Protein AF-A0A4Q3S2U3-F1 (afdb_monomer_lite)

Secondary structure (DSSP, 8-state):
-PPPHHHHHHHHHHHHHHHHHHH--PPPPPPHHHHHHHHHHHHHHHHHHHHHHHHTT-HHHHHHHHHHHHHHHHHHHHHHHSTT-PPPP-

Foldseek 3Di:
DDDDVVNVVVVVVVVVVVVVVVPDDDDPDQALQNLLVVLVVLLVVLQVVLVVCVVVVNNVSSVVSPVCSVVSVVSSVVSCVDPRVDDDDD

Structure (mmCIF, N/CA/C/O backbone):
data_AF-A0A4Q3S2U3-F1
#
_entry.id   AF-A0A4Q3S2U3-F1
#
loop_
_atom_site.group_PDB
_atom_site.id
_atom_site.type_symbol
_atom_site.label_atom_id
_atom_site.label_alt_id
_atom_site.label_comp_id
_atom_site.label_asym_id
_atom_site.label_entity_id
_atom_site.label_seq_id
_atom_site.pdbx_PDB_ins_code
_atom_site.Cartn_x
_atom_site.Cartn_y
_atom_site.Cartn_z
_atom_site.occupancy
_atom_site.B_iso_or_equiv
_atom_site.auth_seq_id
_atom_site.auth_comp_id
_atom_site.auth_asym_id
_atom_site.auth_atom_id
_atom_site.pdbx_PDB_model_num
ATOM 1 N N . MET A 1 1 ? -0.093 1.928 65.654 1.00 49.56 1 MET A N 1
ATOM 2 C CA . MET A 1 1 ? -1.145 1.475 64.722 1.00 49.56 1 MET A CA 1
ATOM 3 C C . MET A 1 1 ? -0.490 0.457 63.799 1.00 49.56 1 MET A C 1
ATOM 5 O O . MET A 1 1 ? 0.217 0.850 62.885 1.00 49.56 1 MET A O 1
ATOM 9 N N . PHE A 1 2 ? -0.558 -0.831 64.145 1.00 50.50 2 PHE A N 1
ATOM 10 C CA . PHE A 1 2 ? 0.088 -1.886 63.360 1.00 50.50 2 PHE A CA 1
ATOM 11 C C . PHE A 1 2 ? -0.774 -2.143 62.125 1.00 50.50 2 PHE A C 1
ATOM 13 O O . PHE A 1 2 ? -1.940 -2.504 62.257 1.00 50.50 2 PHE A O 1
ATOM 20 N N . HIS A 1 3 ? -0.236 -1.887 60.934 1.00 60.28 3 HIS A N 1
ATOM 21 C CA . HIS A 1 3 ? -0.896 -2.297 59.701 1.00 60.28 3 HIS A CA 1
ATOM 22 C C . HIS A 1 3 ? -0.914 -3.828 59.671 1.00 60.28 3 HIS A C 1
ATOM 24 O O . HIS A 1 3 ? 0.144 -4.451 59.740 1.00 60.28 3 HIS A O 1
ATOM 30 N N . ASP A 1 4 ? -2.109 -4.421 59.617 1.00 84.38 4 ASP A N 1
ATOM 31 C CA . ASP A 1 4 ? -2.283 -5.861 59.420 1.00 84.38 4 ASP A CA 1
ATOM 32 C C . ASP A 1 4 ? -1.515 -6.265 58.153 1.00 84.38 4 ASP A C 1
ATOM 34 O O . ASP A 1 4 ? -1.672 -5.635 57.100 1.00 84.38 4 ASP A O 1
ATOM 38 N N . THR A 1 5 ? -0.642 -7.266 58.271 1.00 77.25 5 THR A N 1
ATOM 39 C CA . THR A 1 5 ? 0.289 -7.712 57.223 1.00 77.25 5 THR A CA 1
ATOM 40 C C . THR A 1 5 ? -0.440 -8.050 55.928 1.00 77.25 5 THR A C 1
ATOM 42 O O . THR A 1 5 ? 0.051 -7.730 54.846 1.00 77.25 5 THR A O 1
ATOM 45 N N . ARG A 1 6 ? -1.674 -8.556 56.031 1.00 78.31 6 ARG A N 1
ATOM 46 C CA . ARG A 1 6 ? -2.567 -8.806 54.889 1.00 78.31 6 ARG A CA 1
ATOM 47 C C . ARG A 1 6 ? -2.899 -7.546 54.090 1.00 78.31 6 ARG A C 1
ATOM 49 O O . ARG A 1 6 ? -3.021 -7.587 52.867 1.00 78.31 6 ARG A O 1
ATOM 56 N N . THR A 1 7 ? -3.024 -6.410 54.767 1.00 81.44 7 THR A N 1
ATOM 57 C CA . THR A 1 7 ? -3.316 -5.109 54.146 1.00 81.44 7 THR A CA 1
ATOM 58 C C . THR A 1 7 ? -2.117 -4.605 53.348 1.00 81.44 7 THR A C 1
ATOM 60 O O . THR A 1 7 ? -2.271 -4.051 52.259 1.00 81.44 7 THR A O 1
ATOM 63 N N . LEU A 1 8 ? -0.916 -4.833 53.884 1.00 80.81 8 LEU A N 1
ATOM 64 C CA . LEU A 1 8 ? 0.355 -4.509 53.242 1.00 80.81 8 LEU A CA 1
ATOM 65 C C . LEU A 1 8 ? 0.582 -5.377 52.000 1.00 80.81 8 LEU A C 1
ATOM 67 O O . LEU A 1 8 ? 0.876 -4.844 50.932 1.00 80.81 8 LEU A O 1
ATOM 71 N N . GLU A 1 9 ? 0.356 -6.687 52.097 1.00 82.44 9 GLU A N 1
ATOM 72 C CA . GLU A 1 9 ? 0.448 -7.608 50.958 1.00 82.44 9 GLU A CA 1
ATOM 73 C C . GLU A 1 9 ? -0.537 -7.247 49.840 1.00 82.44 9 GLU A C 1
ATOM 75 O O . GLU A 1 9 ? -0.151 -7.170 48.671 1.00 82.44 9 GLU A O 1
ATOM 80 N N . ALA A 1 10 ? -1.793 -6.945 50.181 1.00 84.00 10 ALA A N 1
ATOM 81 C CA . ALA A 1 10 ? -2.790 -6.519 49.202 1.00 84.00 10 ALA A CA 1
ATOM 82 C C . ALA A 1 10 ? -2.394 -5.209 48.497 1.00 84.00 10 ALA A C 1
ATOM 84 O O . ALA A 1 10 ? -2.603 -5.063 47.290 1.00 84.00 10 ALA A O 1
ATOM 85 N N . ALA A 1 11 ? -1.804 -4.256 49.223 1.00 84.50 11 ALA A N 1
ATOM 86 C CA . ALA A 1 11 ? -1.329 -3.000 48.649 1.00 84.50 11 ALA A CA 1
ATOM 87 C C . ALA A 1 11 ? -0.139 -3.212 47.699 1.00 84.50 11 ALA A C 1
ATOM 89 O O . ALA A 1 11 ? -0.111 -2.626 46.613 1.00 84.50 11 ALA A O 1
ATOM 90 N N . VAL A 1 12 ? 0.806 -4.084 48.065 1.00 85.12 12 VAL A N 1
ATOM 91 C CA . VAL A 1 12 ? 1.957 -4.443 47.221 1.00 85.12 12 VAL A CA 1
ATOM 92 C C . VAL A 1 12 ? 1.495 -5.111 45.927 1.00 85.12 12 VAL A C 1
ATOM 94 O O . VAL A 1 12 ? 1.923 -4.697 44.847 1.00 85.12 12 VAL A O 1
ATOM 97 N N . TRP A 1 13 ? 0.573 -6.073 46.007 1.00 80.06 13 TRP A N 1
ATOM 98 C CA . TRP A 1 13 ? 0.024 -6.734 44.821 1.00 80.06 13 TRP A CA 1
ATOM 99 C C . TRP A 1 13 ? -0.703 -5.761 43.888 1.00 80.06 13 TRP A C 1
ATOM 101 O O . TRP A 1 13 ? -0.441 -5.755 42.686 1.00 80.06 13 TRP A O 1
ATOM 111 N N . ARG A 1 14 ? -1.523 -4.849 44.428 1.00 81.69 14 ARG A N 1
ATOM 112 C CA . ARG A 1 14 ? -2.181 -3.798 43.629 1.00 81.69 14 ARG A CA 1
ATOM 113 C C . ARG A 1 14 ? -1.183 -2.861 42.954 1.00 81.69 14 ARG A C 1
ATOM 115 O O . ARG A 1 14 ? -1.378 -2.484 41.800 1.00 81.69 14 ARG A O 1
ATOM 122 N N . ALA A 1 15 ? -0.117 -2.478 43.654 1.00 79.94 15 ALA A N 1
ATOM 123 C CA . ALA A 1 15 ? 0.932 -1.633 43.091 1.00 79.94 15 ALA A CA 1
ATOM 124 C C . ALA A 1 15 ? 1.691 -2.350 41.961 1.00 79.94 15 ALA A C 1
ATOM 126 O O . ALA A 1 15 ? 2.021 -1.735 40.942 1.00 79.94 15 ALA A O 1
ATOM 127 N N . PHE A 1 16 ? 1.927 -3.654 42.116 1.00 77.75 16 PHE A N 1
ATOM 128 C CA . PHE A 1 16 ? 2.560 -4.487 41.100 1.00 77.75 16 PHE A CA 1
ATOM 129 C C . PHE A 1 16 ? 1.683 -4.623 39.845 1.00 77.75 16 PHE A C 1
ATOM 131 O O . PHE A 1 16 ? 2.160 -4.372 38.734 1.00 77.75 16 PHE A O 1
ATOM 138 N N . ASP A 1 17 ? 0.389 -4.906 40.009 1.00 80.12 17 ASP A N 1
ATOM 139 C CA . ASP A 1 17 ? -0.571 -4.970 38.900 1.00 80.12 17 ASP A CA 1
ATOM 140 C C . ASP A 1 17 ? -0.734 -3.622 38.193 1.00 80.12 17 ASP A C 1
ATOM 142 O O . ASP A 1 17 ? -0.698 -3.556 36.963 1.00 80.12 17 ASP A O 1
ATOM 146 N N . ALA A 1 18 ? -0.812 -2.517 38.939 1.00 74.94 18 ALA A N 1
ATOM 147 C CA . ALA A 1 18 ? -0.872 -1.176 38.361 1.00 74.94 18 ALA A CA 1
ATOM 148 C C . ALA A 1 18 ? 0.377 -0.855 37.523 1.00 74.94 18 ALA A C 1
ATOM 150 O O . ALA A 1 18 ? 0.274 -0.255 36.451 1.00 74.94 18 ALA A O 1
ATOM 151 N N . LYS A 1 19 ? 1.565 -1.284 37.967 1.00 70.12 19 LYS A N 1
ATOM 152 C CA . LYS A 1 19 ? 2.812 -1.143 37.199 1.00 70.12 19 LYS A CA 1
ATOM 153 C C . LYS A 1 19 ? 2.784 -1.986 35.920 1.00 70.12 19 LYS A C 1
ATOM 155 O O . LYS A 1 19 ? 3.266 -1.529 34.883 1.00 70.12 19 LYS A O 1
ATOM 160 N N . ARG A 1 20 ? 2.194 -3.183 35.977 1.00 72.44 20 ARG A N 1
ATOM 161 C CA . ARG A 1 20 ? 2.024 -4.078 34.823 1.00 72.44 20 ARG A CA 1
ATOM 162 C C . ARG A 1 20 ? 1.058 -3.492 33.791 1.00 72.44 20 ARG A C 1
ATOM 164 O O . ARG A 1 20 ? 1.396 -3.445 32.612 1.00 72.44 20 ARG A O 1
ATOM 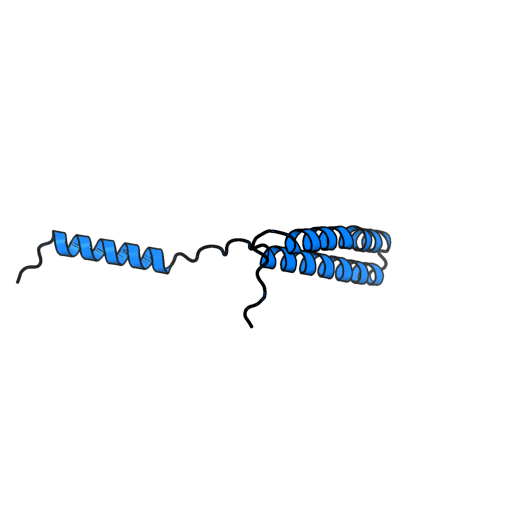171 N N . LEU A 1 21 ? -0.082 -2.966 34.237 1.00 68.31 21 LEU A N 1
ATOM 172 C CA . LEU A 1 21 ? -1.082 -2.309 33.388 1.00 68.31 21 LEU A CA 1
ATOM 173 C C . LEU A 1 21 ? -0.555 -1.010 32.765 1.00 68.31 21 LEU A C 1
ATOM 175 O O . LEU A 1 21 ? -0.799 -0.760 31.593 1.00 68.31 21 LEU A O 1
ATOM 179 N N . ARG A 1 22 ? 0.246 -0.220 33.493 1.00 68.69 22 ARG A N 1
ATOM 180 C CA . ARG A 1 22 ? 0.912 0.977 32.936 1.00 68.69 22 ARG A CA 1
ATOM 181 C C . ARG A 1 22 ? 1.904 0.657 31.818 1.00 68.69 22 ARG A C 1
ATOM 183 O O . ARG A 1 22 ? 2.165 1.510 30.977 1.00 68.69 22 ARG A O 1
ATOM 190 N N . ARG A 1 23 ? 2.485 -0.546 31.823 1.00 71.38 23 ARG A N 1
ATOM 191 C CA . ARG A 1 23 ? 3.413 -1.006 30.780 1.00 71.38 23 ARG A CA 1
ATOM 192 C C . ARG A 1 23 ? 2.688 -1.656 29.601 1.00 71.38 23 ARG A C 1
ATOM 194 O O . ARG A 1 23 ? 3.293 -1.836 28.548 1.00 71.38 23 ARG A O 1
ATOM 201 N N . PHE A 1 24 ? 1.412 -1.998 29.766 1.00 72.00 24 PHE A N 1
ATOM 202 C CA . PHE A 1 24 ? 0.598 -2.536 28.692 1.00 72.00 24 PHE A CA 1
ATOM 203 C C . PHE A 1 24 ? 0.240 -1.414 27.718 1.00 72.00 24 PHE A C 1
ATOM 205 O O . PHE A 1 24 ? -0.606 -0.566 27.994 1.00 72.00 24 PHE A O 1
ATOM 212 N N . ARG A 1 25 ? 0.908 -1.411 26.566 1.00 65.31 25 ARG A N 1
ATOM 213 C CA . ARG A 1 25 ? 0.498 -0.619 25.413 1.00 65.31 25 ARG A CA 1
ATOM 214 C C . ARG A 1 25 ? -0.298 -1.564 24.513 1.00 65.31 25 ARG A C 1
ATOM 216 O O . ARG A 1 25 ? 0.326 -2.447 23.927 1.00 65.31 25 ARG A O 1
ATOM 223 N N . PRO A 1 26 ? -1.638 -1.470 24.455 1.00 68.75 26 PRO A N 1
ATOM 224 C CA . PRO A 1 26 ? -2.385 -2.291 23.517 1.00 68.75 26 PRO A CA 1
ATOM 225 C C . PRO A 1 26 ? -1.899 -1.967 22.105 1.00 68.75 26 PRO A C 1
ATOM 227 O O . PRO A 1 26 ? -1.734 -0.792 21.764 1.00 68.75 26 PRO A O 1
ATOM 230 N N . GLU A 1 27 ? -1.655 -3.002 21.303 1.00 71.06 27 GLU A N 1
ATOM 231 C CA . GLU A 1 27 ? -1.473 -2.814 19.866 1.00 71.06 27 GLU A CA 1
ATOM 232 C C . GLU A 1 27 ? -2.717 -2.091 19.332 1.00 71.06 27 GLU A C 1
ATOM 234 O O . GLU A 1 27 ? -3.841 -2.495 19.660 1.00 71.06 27 GLU A O 1
ATOM 239 N N . PRO A 1 28 ? -2.555 -0.986 18.585 1.00 69.44 28 PRO A N 1
ATOM 240 C CA . PRO A 1 28 ? -3.693 -0.260 18.058 1.00 69.44 28 PRO A CA 1
ATOM 241 C C . PRO A 1 28 ? -4.507 -1.204 17.176 1.00 69.44 28 PRO A C 1
ATOM 243 O O . PRO A 1 28 ? -3.992 -1.788 16.222 1.00 69.44 28 PRO A O 1
ATOM 246 N N . LEU A 1 29 ? -5.789 -1.358 17.509 1.00 77.75 29 LEU A N 1
ATOM 247 C CA . LEU A 1 29 ? -6.690 -2.179 16.715 1.00 77.75 29 LEU A CA 1
ATOM 248 C C . LEU A 1 29 ? -6.789 -1.587 15.299 1.00 77.75 29 LEU A C 1
ATOM 250 O O . LEU A 1 29 ? -6.956 -0.368 15.160 1.00 77.75 29 LEU A O 1
ATOM 254 N N . PRO A 1 30 ? -6.692 -2.415 14.246 1.00 82.62 30 PRO A N 1
ATOM 255 C CA . PRO A 1 30 ? -6.845 -1.940 12.881 1.00 82.62 30 PRO A CA 1
ATOM 256 C C . PRO A 1 30 ? -8.252 -1.364 12.703 1.00 82.62 30 PRO A C 1
ATOM 258 O O . PRO A 1 30 ? -9.257 -2.023 12.962 1.00 82.62 30 PRO A O 1
ATOM 261 N N . THR A 1 31 ? -8.320 -0.104 12.278 1.00 90.06 31 THR A N 1
ATOM 262 C CA . THR A 1 31 ? -9.578 0.581 11.956 1.00 90.06 31 THR A CA 1
ATOM 263 C C . THR A 1 31 ? -9.778 0.597 10.446 1.00 90.06 31 THR A C 1
ATOM 265 O O . THR A 1 31 ? -8.800 0.629 9.699 1.00 90.06 31 THR A O 1
ATOM 268 N N . ALA A 1 32 ? -11.028 0.666 9.975 1.00 92.00 32 ALA A N 1
ATOM 269 C CA . ALA A 1 32 ? -11.326 0.795 8.543 1.00 92.00 32 ALA A CA 1
ATOM 270 C C . ALA A 1 32 ? -10.568 1.973 7.897 1.00 92.00 32 ALA A C 1
ATOM 272 O O . ALA A 1 32 ? -10.021 1.860 6.801 1.00 92.00 32 ALA A O 1
ATOM 273 N N . ARG A 1 33 ? -10.456 3.101 8.612 1.00 90.88 33 ARG A N 1
ATOM 274 C CA . ARG A 1 33 ? -9.675 4.269 8.178 1.00 90.88 33 ARG A CA 1
ATOM 275 C C . ARG A 1 33 ? -8.169 3.997 8.145 1.00 90.88 33 ARG A C 1
ATOM 277 O O . ARG A 1 33 ? -7.506 4.413 7.196 1.00 90.88 33 ARG A O 1
ATOM 284 N N . GLY A 1 34 ? -7.637 3.307 9.153 1.00 91.44 34 GLY A N 1
ATOM 285 C CA . GLY A 1 34 ? -6.235 2.893 9.190 1.00 91.44 34 GLY A CA 1
ATOM 286 C C . GLY A 1 34 ? -5.882 1.966 8.028 1.00 91.44 34 GLY A C 1
ATOM 287 O O . GLY A 1 34 ? -4.897 2.200 7.332 1.00 91.44 34 GLY A O 1
ATOM 288 N N . GLU A 1 35 ? -6.731 0.978 7.750 1.00 93.69 35 GLU A N 1
ATOM 289 C CA . GLU A 1 35 ? -6.541 0.043 6.639 1.00 93.69 35 GLU A CA 1
ATOM 290 C C . GLU A 1 35 ? -6.690 0.719 5.272 1.00 93.69 35 GLU A C 1
ATOM 292 O O . GLU A 1 35 ? -5.871 0.497 4.379 1.00 93.69 35 GLU A O 1
ATOM 297 N N . HIS A 1 36 ? -7.654 1.627 5.112 1.00 94.94 36 HIS A N 1
ATOM 298 C CA . HIS A 1 36 ? -7.755 2.472 3.923 1.00 94.94 36 HIS A CA 1
ATOM 299 C C . HIS A 1 36 ? -6.457 3.252 3.664 1.00 94.94 36 HIS A C 1
ATOM 301 O O . HIS A 1 36 ? -5.901 3.188 2.565 1.00 94.94 36 HIS A O 1
ATOM 307 N N . ALA A 1 37 ? -5.942 3.954 4.680 1.00 94.19 37 ALA A N 1
ATOM 308 C CA . ALA A 1 37 ? -4.699 4.716 4.571 1.00 94.19 37 ALA A CA 1
ATOM 309 C C . ALA A 1 37 ? -3.497 3.805 4.268 1.00 94.19 37 ALA A C 1
ATOM 311 O O . ALA A 1 37 ? -2.682 4.123 3.399 1.00 94.19 37 ALA A O 1
ATOM 312 N N . ARG A 1 38 ? -3.421 2.635 4.915 1.00 95.00 38 ARG A N 1
ATOM 313 C CA . ARG A 1 38 ? -2.403 1.610 4.650 1.00 95.00 38 ARG A CA 1
ATOM 314 C C . ARG A 1 38 ? -2.438 1.149 3.191 1.00 95.00 38 ARG A C 1
ATOM 316 O O . ARG A 1 38 ? -1.390 1.061 2.554 1.00 95.00 38 ARG A O 1
ATOM 323 N N . MET A 1 39 ? -3.620 0.877 2.639 1.00 97.25 39 MET A N 1
ATOM 324 C CA . MET A 1 39 ? -3.765 0.457 1.243 1.00 97.25 39 MET A CA 1
ATOM 325 C C . MET A 1 39 ? -3.355 1.563 0.259 1.00 97.25 39 MET A C 1
ATOM 327 O O . MET A 1 39 ? -2.684 1.271 -0.733 1.00 97.25 39 MET A O 1
ATOM 331 N N . LEU A 1 40 ? -3.675 2.830 0.548 1.00 97.38 40 LEU A N 1
ATOM 332 C CA . LEU A 1 40 ? -3.192 3.967 -0.246 1.00 97.38 40 LEU A CA 1
ATOM 333 C C . LEU A 1 40 ? -1.663 4.090 -0.208 1.00 97.38 40 LEU A C 1
ATOM 335 O O . LEU A 1 40 ? -1.043 4.285 -1.254 1.00 97.38 40 LEU A O 1
ATOM 339 N N . ALA A 1 41 ? -1.046 3.913 0.963 1.00 97.81 41 ALA A N 1
ATOM 340 C CA . ALA A 1 41 ? 0.409 3.926 1.103 1.00 97.81 41 ALA A CA 1
ATOM 341 C C . ALA A 1 41 ? 1.072 2.801 0.290 1.00 97.81 41 ALA A C 1
ATOM 343 O O . ALA A 1 41 ? 2.048 3.042 -0.419 1.00 97.81 41 ALA A O 1
ATOM 344 N N . ILE A 1 42 ? 0.504 1.588 0.311 1.00 97.88 42 ILE A N 1
ATOM 345 C CA . ILE A 1 42 ? 0.972 0.468 -0.521 1.00 97.88 42 ILE A CA 1
ATOM 346 C C . ILE A 1 42 ? 0.848 0.804 -2.011 1.00 97.88 42 ILE A C 1
ATOM 348 O O . ILE A 1 42 ? 1.776 0.546 -2.778 1.00 97.88 42 ILE A O 1
ATOM 352 N N . ALA A 1 43 ? -0.277 1.382 -2.442 1.00 98.25 43 ALA A N 1
ATOM 353 C CA . ALA A 1 43 ? -0.47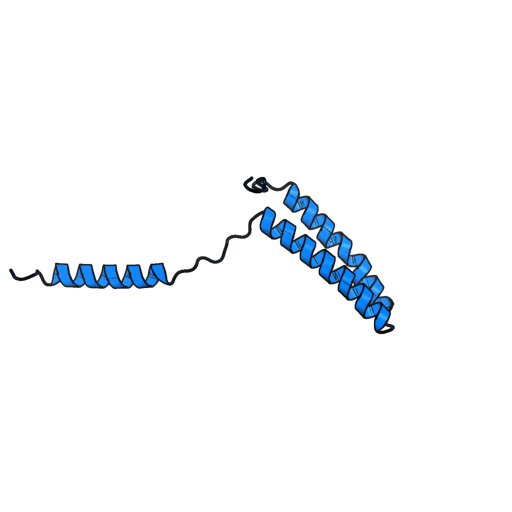0 1.777 -3.835 1.00 98.25 43 ALA A CA 1
ATOM 354 C C . ALA A 1 43 ? 0.570 2.819 -4.283 1.00 98.25 43 ALA A C 1
ATOM 356 O O . ALA A 1 43 ? 1.149 2.679 -5.361 1.00 98.25 43 ALA A O 1
ATOM 357 N N . ALA A 1 44 ? 0.842 3.825 -3.447 1.00 98.12 44 ALA A N 1
ATOM 358 C CA . ALA A 1 44 ? 1.864 4.835 -3.703 1.00 98.12 44 ALA A CA 1
ATOM 359 C C . ALA A 1 44 ? 3.270 4.218 -3.785 1.00 98.12 44 ALA A C 1
ATOM 361 O O . ALA A 1 44 ? 3.981 4.457 -4.760 1.00 98.12 44 ALA A O 1
ATOM 362 N N . ALA A 1 45 ? 3.634 3.356 -2.830 1.00 98.25 45 ALA A N 1
ATOM 363 C CA . ALA A 1 45 ? 4.923 2.667 -2.816 1.00 98.25 45 ALA A CA 1
ATOM 364 C C . ALA A 1 45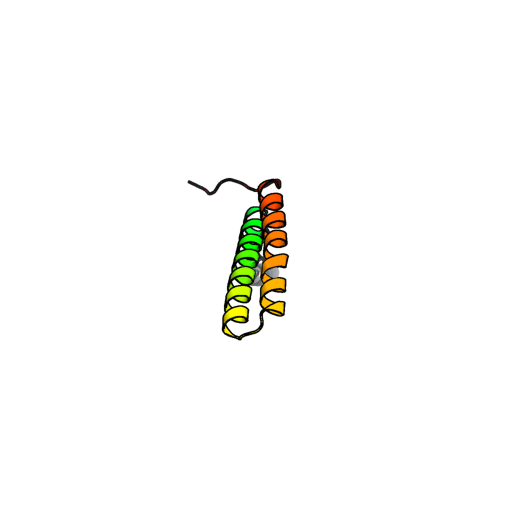 ? 5.136 1.810 -4.073 1.00 98.25 45 ALA A C 1
ATOM 366 O O . ALA A 1 45 ? 6.212 1.832 -4.662 1.00 98.25 45 ALA A O 1
ATOM 367 N N . ARG A 1 46 ? 4.100 1.102 -4.543 1.00 98.31 46 ARG A N 1
ATOM 368 C CA . ARG A 1 46 ? 4.165 0.322 -5.791 1.00 98.31 46 ARG A CA 1
ATOM 369 C C . ARG A 1 46 ? 4.393 1.206 -7.017 1.00 98.31 46 ARG A C 1
ATOM 371 O O . ARG A 1 46 ? 5.182 0.845 -7.884 1.00 98.31 46 ARG A O 1
ATOM 378 N N . ARG A 1 47 ? 3.738 2.370 -7.091 1.00 97.88 47 ARG A N 1
ATOM 379 C CA . ARG A 1 47 ? 3.947 3.328 -8.193 1.00 97.88 47 ARG A CA 1
ATOM 380 C C . ARG A 1 47 ? 5.355 3.911 -8.170 1.00 97.88 47 ARG A C 1
ATOM 382 O O . ARG A 1 47 ? 5.980 3.974 -9.222 1.00 97.88 47 ARG A O 1
ATOM 389 N N . LEU A 1 48 ? 5.855 4.285 -6.992 1.00 98.31 48 LEU A N 1
ATOM 390 C CA . LEU A 1 48 ? 7.231 4.752 -6.837 1.00 98.31 48 LEU A CA 1
ATOM 391 C C . LEU A 1 48 ? 8.219 3.661 -7.267 1.00 98.31 48 LEU A C 1
ATOM 393 O O . LEU A 1 48 ? 9.098 3.923 -8.080 1.00 98.31 48 LEU A O 1
ATOM 397 N N . ARG A 1 49 ? 8.000 2.418 -6.822 1.00 98.06 49 ARG A N 1
ATOM 398 C CA . ARG A 1 49 ? 8.831 1.275 -7.207 1.00 98.06 49 ARG A CA 1
ATOM 399 C C . ARG A 1 49 ? 8.853 1.058 -8.716 1.0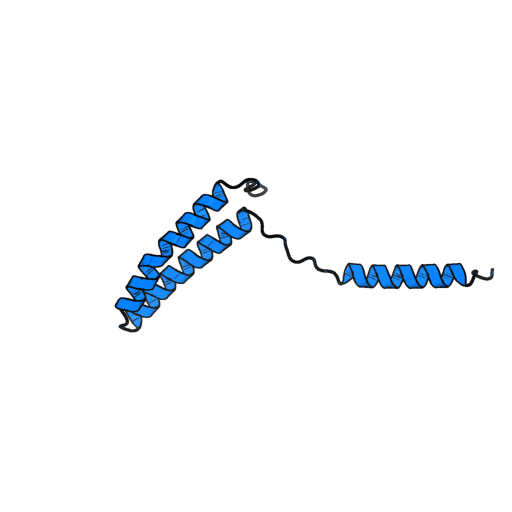0 98.06 49 ARG A C 1
ATOM 401 O O . ARG A 1 49 ? 9.911 0.790 -9.266 1.00 98.06 49 ARG A O 1
ATOM 408 N N . ALA A 1 50 ? 7.718 1.198 -9.398 1.00 98.12 50 ALA A N 1
ATOM 409 C CA . ALA A 1 50 ? 7.680 1.107 -10.855 1.00 98.12 50 ALA A CA 1
ATOM 410 C C . ALA A 1 50 ? 8.583 2.162 -11.520 1.00 98.12 50 ALA A C 1
ATOM 412 O O . ALA A 1 50 ? 9.334 1.829 -12.430 1.00 98.12 50 ALA A O 1
ATOM 413 N N . VAL A 1 51 ? 8.562 3.409 -11.034 1.00 98.12 51 VAL A N 1
ATOM 414 C CA . VAL A 1 51 ? 9.437 4.485 -11.535 1.00 98.12 51 VAL A CA 1
ATOM 415 C C . VAL A 1 51 ? 10.910 4.162 -11.282 1.00 98.12 51 VAL A C 1
ATOM 417 O O . VAL A 1 51 ? 11.711 4.258 -12.207 1.00 98.12 51 VAL A O 1
ATOM 420 N N . GLU A 1 52 ? 11.261 3.715 -10.073 1.00 98.31 52 GLU A N 1
ATOM 421 C CA . GLU A 1 52 ? 12.628 3.285 -9.737 1.00 98.31 52 GLU A CA 1
ATOM 422 C C . GLU A 1 52 ? 13.131 2.206 -10.708 1.00 98.31 52 GLU A C 1
ATOM 424 O O . GLU A 1 52 ? 14.241 2.301 -11.223 1.00 98.31 52 GLU A O 1
ATOM 429 N N . ARG A 1 53 ? 12.293 1.210 -11.026 1.00 98.06 53 ARG A N 1
ATOM 430 C CA . ARG A 1 53 ? 12.658 0.123 -11.946 1.00 98.06 53 ARG A CA 1
ATOM 431 C C . ARG A 1 53 ? 12.838 0.578 -13.390 1.00 98.06 53 ARG A C 1
ATOM 433 O O . ARG A 1 53 ? 13.727 0.063 -14.063 1.00 98.06 53 ARG A O 1
ATOM 440 N N . ILE A 1 54 ? 12.059 1.556 -13.856 1.00 98.00 54 ILE A N 1
ATOM 441 C CA . ILE A 1 54 ? 12.305 2.183 -15.164 1.00 98.00 54 ILE A CA 1
ATOM 442 C C . ILE A 1 54 ? 13.682 2.854 -15.182 1.00 98.00 54 ILE A C 1
ATOM 444 O O . ILE A 1 54 ? 14.437 2.650 -16.130 1.00 98.00 54 ILE A O 1
ATOM 448 N N . CYS A 1 55 ? 14.038 3.598 -14.131 1.00 97.44 55 CYS A N 1
ATOM 449 C CA . CYS A 1 55 ? 15.349 4.247 -14.027 1.00 97.44 55 CYS A CA 1
ATOM 450 C C . CYS A 1 55 ? 16.512 3.239 -13.988 1.00 97.44 55 CYS A C 1
ATOM 452 O O . CYS A 1 55 ? 17.594 3.533 -14.486 1.00 97.44 55 CYS A O 1
ATOM 454 N N . GLU A 1 56 ? 16.287 2.044 -13.442 1.00 98.12 56 GLU A N 1
ATOM 455 C CA . GLU A 1 56 ? 17.249 0.930 -13.425 1.00 98.12 56 GLU A CA 1
ATOM 456 C C . GLU A 1 56 ? 17.288 0.118 -14.738 1.00 98.12 56 GLU A C 1
ATOM 458 O O . GLU A 1 56 ? 17.927 -0.932 -14.780 1.00 98.12 56 GLU A O 1
ATOM 463 N N . ALA A 1 57 ? 16.598 0.557 -15.799 1.00 97.62 57 ALA A N 1
ATOM 464 C CA . ALA A 1 57 ? 16.454 -0.172 -17.064 1.00 97.62 57 ALA A CA 1
ATOM 465 C C . ALA A 1 57 ? 15.844 -1.585 -16.907 1.00 97.62 57 ALA A C 1
ATOM 467 O O . ALA A 1 57 ? 16.184 -2.513 -17.640 1.00 97.62 57 ALA A O 1
ATOM 468 N N . ARG A 1 58 ? 14.901 -1.745 -15.966 1.00 98.00 58 ARG A N 1
ATOM 469 C CA . ARG A 1 58 ? 14.145 -2.986 -15.705 1.00 98.00 58 ARG A CA 1
ATOM 470 C C . ARG A 1 58 ? 12.654 -2.806 -16.037 1.00 98.00 58 ARG A C 1
ATOM 472 O O . ARG A 1 58 ? 11.832 -2.707 -15.121 1.00 98.00 58 ARG A O 1
ATOM 479 N N . PRO A 1 59 ? 12.278 -2.741 -17.327 1.00 96.88 59 PRO A N 1
ATOM 480 C CA . PRO A 1 59 ? 10.912 -2.410 -17.737 1.00 96.88 59 PRO A CA 1
ATOM 481 C C . PRO A 1 59 ? 9.877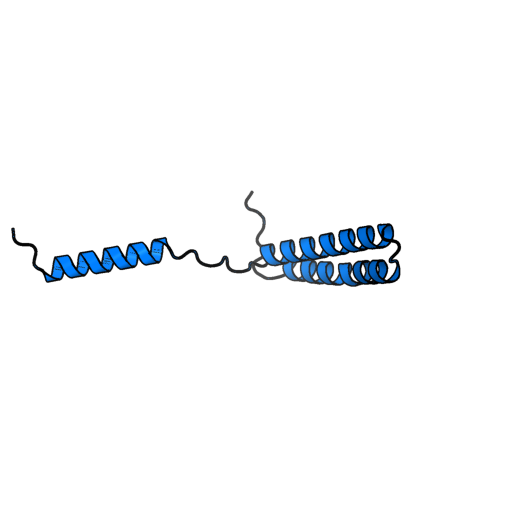 -3.468 -17.330 1.00 96.88 59 PRO A C 1
ATOM 483 O O . PRO A 1 59 ? 8.798 -3.107 -16.875 1.00 96.88 59 PRO A O 1
ATOM 486 N N . GLU A 1 60 ? 10.215 -4.756 -17.396 1.00 97.56 60 GLU A N 1
ATOM 487 C CA . GLU A 1 60 ? 9.301 -5.852 -17.032 1.00 97.56 60 GLU A CA 1
ATOM 488 C C . GLU A 1 60 ? 8.893 -5.792 -15.550 1.00 97.56 60 GLU A C 1
ATOM 490 O O . GLU A 1 60 ? 7.713 -5.882 -15.201 1.00 97.56 60 GLU A O 1
ATOM 495 N N . ASP A 1 61 ? 9.864 -5.549 -14.664 1.00 97.44 61 ASP A N 1
ATOM 496 C CA . ASP A 1 61 ? 9.613 -5.327 -13.240 1.00 97.44 61 ASP A CA 1
ATOM 497 C C . ASP A 1 61 ? 8.760 -4.074 -13.009 1.00 97.44 61 ASP A C 1
ATOM 499 O O . ASP A 1 61 ? 7.880 -4.065 -12.142 1.00 97.44 61 ASP A O 1
ATOM 503 N N . ALA A 1 62 ? 9.040 -2.994 -13.743 1.00 97.69 62 ALA A N 1
ATOM 504 C CA . ALA A 1 62 ? 8.279 -1.759 -13.630 1.00 97.69 62 ALA A CA 1
ATOM 505 C C . ALA A 1 62 ? 6.811 -1.971 -14.011 1.00 97.69 62 ALA A C 1
ATOM 507 O O . ALA A 1 62 ? 5.917 -1.535 -13.279 1.00 97.69 62 ALA A O 1
ATOM 508 N N . ASP A 1 63 ? 6.566 -2.682 -15.110 1.00 98.25 63 ASP A N 1
ATOM 509 C CA . ASP A 1 63 ? 5.228 -3.020 -15.579 1.00 98.25 63 ASP A CA 1
ATOM 510 C C . ASP A 1 63 ? 4.494 -3.906 -14.581 1.00 98.25 63 ASP A C 1
ATOM 512 O O . ASP A 1 63 ? 3.331 -3.633 -14.277 1.00 98.25 63 ASP A O 1
ATOM 516 N N . TYR A 1 64 ? 5.177 -4.881 -13.976 1.00 97.94 64 TYR A N 1
ATOM 517 C CA . TYR A 1 64 ? 4.611 -5.662 -12.880 1.00 97.94 64 TYR A CA 1
ATOM 518 C C . TYR A 1 64 ? 4.140 -4.758 -11.732 1.00 97.94 64 TYR A C 1
ATOM 520 O O . TYR A 1 64 ? 2.963 -4.788 -11.358 1.00 97.94 64 TYR A O 1
ATOM 528 N N . TRP A 1 65 ? 5.021 -3.906 -11.192 1.00 97.50 65 TRP A N 1
ATOM 529 C CA . TRP A 1 65 ? 4.681 -3.025 -10.066 1.00 97.50 65 TRP A CA 1
ATOM 530 C C . TRP A 1 65 ? 3.555 -2.045 -10.407 1.00 97.50 65 TRP A C 1
ATOM 532 O O . TRP A 1 65 ? 2.660 -1.806 -9.585 1.00 97.50 65 TRP A O 1
ATOM 542 N N . LYS A 1 66 ? 3.559 -1.522 -11.636 1.00 96.00 66 LYS A N 1
ATOM 543 C CA . LYS A 1 66 ? 2.516 -0.647 -12.170 1.00 96.00 66 LYS A CA 1
ATOM 544 C C . LYS A 1 66 ? 1.177 -1.377 -12.300 1.00 96.00 66 LYS A C 1
ATOM 546 O O . LYS A 1 66 ? 0.158 -0.820 -11.891 1.00 96.00 66 LYS A O 1
ATOM 551 N N . ALA A 1 67 ? 1.174 -2.614 -12.797 1.00 97.25 67 ALA A N 1
ATOM 552 C CA . ALA A 1 67 ? -0.021 -3.433 -12.983 1.00 97.25 67 ALA A CA 1
ATOM 553 C C . ALA A 1 67 ? -0.646 -3.884 -11.656 1.00 97.25 67 ALA A C 1
ATOM 555 O O . ALA A 1 67 ? -1.870 -3.956 -11.546 1.00 97.25 67 ALA A O 1
ATOM 556 N N . VAL A 1 68 ? 0.160 -4.133 -10.615 1.00 97.25 68 VAL A N 1
ATOM 557 C CA . VAL A 1 68 ? -0.373 -4.536 -9.303 1.00 97.25 68 VAL A CA 1
ATOM 558 C C . VAL A 1 68 ? -0.816 -3.357 -8.431 1.00 97.25 68 VAL A C 1
ATOM 560 O O . VAL A 1 68 ? -1.565 -3.564 -7.474 1.00 97.25 68 VAL A O 1
ATOM 563 N N . ALA A 1 69 ? -0.404 -2.114 -8.705 1.00 96.31 69 ALA A N 1
ATOM 564 C CA . ALA A 1 69 ? -0.784 -0.949 -7.893 1.00 96.31 69 ALA A CA 1
ATOM 565 C C . ALA A 1 69 ? -2.314 -0.719 -7.782 1.00 96.31 69 ALA A C 1
ATOM 567 O O . ALA A 1 69 ? -2.785 -0.492 -6.663 1.00 96.31 69 ALA A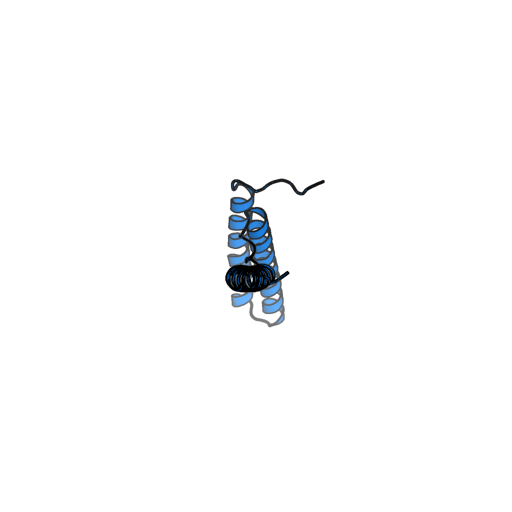 O 1
ATOM 568 N N . PRO A 1 70 ? -3.122 -0.847 -8.859 1.00 97.69 70 PRO A N 1
ATOM 569 C CA . PRO A 1 70 ? -4.579 -0.712 -8.794 1.00 97.69 70 PRO A CA 1
ATOM 570 C C . PRO A 1 70 ? -5.275 -1.675 -7.826 1.00 97.69 70 PRO A C 1
ATOM 572 O O . PRO A 1 70 ? -6.274 -1.295 -7.224 1.00 97.69 70 PRO A O 1
ATOM 575 N N . SER A 1 71 ? -4.741 -2.883 -7.602 1.00 97.56 71 SER A N 1
ATOM 576 C CA . SER A 1 71 ? -5.340 -3.836 -6.648 1.00 97.56 71 SER A CA 1
ATOM 577 C C . SER A 1 71 ? -5.389 -3.288 -5.214 1.00 97.56 71 SER A C 1
ATOM 579 O O . SER A 1 71 ? -6.361 -3.506 -4.493 1.00 97.56 71 SER A O 1
ATOM 581 N N . ALA A 1 72 ? -4.373 -2.517 -4.809 1.00 97.06 72 ALA A N 1
ATOM 582 C CA . ALA A 1 72 ? -4.345 -1.858 -3.507 1.00 97.06 72 ALA A CA 1
ATOM 583 C C . ALA A 1 72 ? -5.333 -0.682 -3.449 1.00 97.06 72 ALA A C 1
ATOM 585 O O . ALA A 1 72 ? -5.979 -0.482 -2.426 1.00 97.06 72 ALA A O 1
ATOM 586 N N . LEU A 1 73 ? -5.524 0.047 -4.555 1.00 96.94 73 LEU A N 1
ATOM 587 C CA . LEU A 1 73 ? -6.556 1.088 -4.646 1.00 96.94 73 LEU A CA 1
ATOM 588 C C . LEU A 1 73 ? -7.972 0.506 -4.554 1.00 96.94 73 LEU A C 1
ATOM 590 O O . LEU A 1 73 ? -8.817 1.096 -3.887 1.00 96.94 73 LEU A O 1
ATOM 594 N N . GLY A 1 74 ? -8.214 -0.655 -5.171 1.00 97.12 74 GLY A N 1
ATOM 595 C CA . GLY A 1 74 ? -9.465 -1.402 -5.022 1.00 97.12 74 GLY A CA 1
ATOM 596 C C . GLY A 1 74 ? -9.756 -1.704 -3.553 1.00 97.12 74 GLY A C 1
ATOM 597 O O . GLY A 1 74 ? -10.762 -1.251 -3.022 1.00 97.12 74 GLY A O 1
ATOM 598 N N . ARG A 1 75 ? -8.795 -2.312 -2.846 1.00 96.25 75 ARG A N 1
ATOM 599 C CA . ARG A 1 75 ? -8.928 -2.572 -1.402 1.00 96.25 75 ARG A CA 1
ATOM 600 C C . ARG A 1 75 ? -9.111 -1.301 -0.573 1.00 96.25 75 ARG A C 1
ATOM 602 O O . ARG A 1 75 ? -9.880 -1.294 0.381 1.00 96.25 75 ARG A O 1
ATOM 609 N N . ALA A 1 76 ? -8.420 -0.212 -0.916 1.00 96.06 76 ALA A N 1
ATOM 610 C CA . ALA A 1 76 ? -8.617 1.072 -0.246 1.00 96.06 76 ALA A CA 1
ATOM 611 C C . ALA A 1 76 ? -10.061 1.573 -0.415 1.00 96.06 76 ALA A C 1
ATOM 613 O O . ALA A 1 76 ? -10.652 2.075 0.541 1.00 96.06 76 ALA A O 1
ATOM 614 N N . ARG A 1 77 ? -10.639 1.435 -1.614 1.00 96.25 77 ARG A N 1
ATOM 615 C CA . ARG A 1 77 ? -12.041 1.779 -1.877 1.00 96.25 77 ARG A CA 1
ATOM 616 C C . ARG A 1 77 ? -12.987 0.926 -1.031 1.00 96.25 77 ARG A C 1
ATOM 618 O O . ARG A 1 77 ? -13.895 1.496 -0.437 1.00 96.25 77 ARG A O 1
ATOM 625 N N . ASP A 1 78 ? -12.738 -0.374 -0.923 1.00 95.50 78 ASP A N 1
ATOM 626 C CA . ASP A 1 78 ? -13.577 -1.283 -0.133 1.00 95.50 78 ASP A CA 1
ATOM 627 C C . ASP A 1 78 ? -13.587 -0.883 1.353 1.00 95.50 78 ASP A C 1
ATOM 629 O O . ASP A 1 78 ? -14.647 -0.753 1.968 1.00 95.50 78 ASP A O 1
ATOM 633 N N . TRP A 1 79 ? -12.419 -0.550 1.917 1.00 94.69 79 TRP A N 1
ATOM 634 C CA . TRP A 1 79 ? -12.317 -0.054 3.296 1.00 94.69 79 TRP A CA 1
ATOM 635 C C . TRP A 1 79 ? -13.023 1.279 3.530 1.00 94.69 79 TRP A C 1
ATOM 637 O O . TRP A 1 79 ? -13.489 1.544 4.635 1.00 94.69 79 TRP A O 1
ATOM 647 N N . ARG A 1 80 ? -13.136 2.120 2.498 1.00 91.69 80 ARG A N 1
ATOM 648 C CA . ARG A 1 80 ? -13.882 3.381 2.586 1.00 91.69 80 ARG A CA 1
ATOM 649 C C . ARG A 1 80 ? -15.388 3.150 2.734 1.00 91.69 80 ARG A C 1
ATOM 651 O O . ARG A 1 80 ? -16.073 4.014 3.270 1.00 91.69 80 ARG A O 1
ATOM 658 N N . THR A 1 81 ? -15.889 2.014 2.254 1.00 91.75 81 THR A N 1
ATOM 659 C CA . THR A 1 81 ? -17.296 1.603 2.388 1.00 91.75 81 THR A CA 1
ATOM 660 C C . THR A 1 81 ? -17.561 0.720 3.607 1.00 91.75 81 THR A C 1
ATOM 662 O O . THR A 1 81 ? -18.714 0.403 3.877 1.00 91.75 81 THR A O 1
ATOM 665 N N . ALA A 1 82 ? -16.518 0.320 4.339 1.00 89.56 82 ALA A N 1
ATOM 666 C CA . ALA A 1 82 ? -16.657 -0.523 5.518 1.00 89.56 82 ALA A CA 1
ATOM 667 C C . ALA A 1 82 ? -17.281 0.240 6.697 1.00 89.56 82 ALA A C 1
ATOM 669 O O . ALA A 1 82 ? -17.077 1.447 6.873 1.00 89.56 82 ALA A O 1
ATOM 670 N N . GLU A 1 83 ? -18.006 -0.494 7.540 1.00 82.94 83 GLU A N 1
ATOM 671 C CA . GLU A 1 83 ? -18.533 0.035 8.795 1.00 82.94 83 GLU A CA 1
ATOM 672 C C . GLU A 1 83 ? -17.398 0.589 9.669 1.00 82.94 83 GLU A C 1
ATOM 674 O O . GLU A 1 83 ? -16.298 0.037 9.741 1.00 82.94 83 GLU A O 1
ATOM 679 N N . GLY A 1 84 ? -17.646 1.726 10.321 1.00 81.25 84 GLY A N 1
ATOM 680 C CA . GLY A 1 84 ? -16.639 2.378 11.160 1.00 81.25 84 GLY A CA 1
ATOM 681 C C . GLY A 1 84 ? -15.614 3.231 10.402 1.00 81.25 84 GLY A C 1
ATOM 682 O O . GLY A 1 84 ? -14.687 3.749 11.030 1.00 81.25 84 GLY A O 1
ATOM 683 N N . PHE A 1 85 ? -15.780 3.469 9.093 1.00 85.44 85 PHE A N 1
ATOM 684 C CA . PHE A 1 85 ? -15.080 4.554 8.388 1.00 85.44 85 PHE A CA 1
ATOM 685 C C . PHE A 1 85 ? -15.664 5.927 8.788 1.00 85.44 85 PHE A C 1
ATOM 687 O O . PHE A 1 85 ? -16.251 6.653 7.988 1.00 85.44 85 PHE A O 1
ATOM 694 N N . ALA A 1 86 ? -15.543 6.285 10.069 1.00 79.56 86 ALA A N 1
ATOM 695 C CA . ALA A 1 86 ? -16.036 7.553 10.599 1.00 79.56 86 ALA A CA 1
ATOM 696 C C . ALA A 1 86 ? -15.271 8.732 9.987 1.00 79.56 86 ALA A C 1
ATOM 698 O O . ALA A 1 86 ? -14.073 8.607 9.713 1.00 79.56 86 ALA A O 1
ATOM 699 N N . GLY A 1 87 ? -15.947 9.868 9.779 1.00 77.25 87 GLY A N 1
ATOM 700 C CA . GLY A 1 87 ? -15.330 11.127 9.348 1.00 77.25 87 GLY A CA 1
ATOM 701 C C . GLY A 1 87 ? -14.164 11.534 10.252 1.00 77.25 87 GLY A C 1
ATOM 702 O O . GLY A 1 87 ? -14.092 11.116 11.406 1.00 77.25 87 GLY A O 1
ATOM 703 N N . LEU A 1 88 ? -13.217 12.310 9.719 1.00 75.25 88 LEU A N 1
ATOM 704 C CA . LEU A 1 88 ? -12.184 12.890 10.578 1.00 75.25 88 LEU A CA 1
ATOM 705 C C . LEU A 1 88 ? -12.869 13.821 11.591 1.00 75.25 88 LEU A C 1
ATOM 707 O O . LEU A 1 88 ? -13.813 14.511 11.196 1.00 75.25 88 LEU A O 1
ATOM 711 N N . PRO A 1 89 ? -12.435 13.834 12.863 1.00 75.50 89 PRO A N 1
ATOM 712 C CA . PRO A 1 89 ? -12.889 14.859 13.791 1.00 75.50 89 PRO A CA 1
ATOM 713 C C . PRO A 1 89 ? -12.542 16.230 13.195 1.00 75.50 89 PRO A C 1
ATOM 715 O O . PRO A 1 89 ? -11.418 16.426 12.723 1.00 75.50 89 PRO A O 1
ATOM 718 N N . GLY A 1 90 ? -13.551 17.101 13.122 1.00 62.06 90 GLY A N 1
ATOM 719 C CA . GLY A 1 90 ? -13.417 18.486 12.667 1.00 62.06 90 GLY A CA 1
ATOM 720 C C . GLY A 1 90 ? -12.845 19.398 13.738 1.00 62.06 90 GLY A C 1
ATOM 721 O O . GLY A 1 90 ? -12.822 18.981 14.919 1.00 62.06 90 GLY A O 1
#

Sequence (90 aa):
MFHDTRTLEAAVWRAFDAKRLRRFRPEPLPTARGEHARMLAIAAARRLRAVERICEARPEDADYWKAVAPSALGRARDWRTAEGFAGLPG

pLDDT: mean 87.33, std 12.1, range [49.56, 98.31]

Radius of gyration: 25.29 Å; chains: 1; bounding box: 36×27×82 Å